Protein AF-A0A482WKZ5-F1 (afdb_monomer)

Organism: Laodelphax striatellus (NCBI:txid195883)

Foldseek 3Di:
DDDPPPVVNVVVVVVVVVVVVVCVVVVVVPPDPPPPPDPDDPDDDDDDDDDDPDDPDPDDPDPPPVVPPQLAAPQVRHGCVVADWDAAPVRRIHHPVSVVVVCVPPQADPPPRHGGDPPDDD

Secondary structure (DSSP, 8-state):
------HHHHHHHHHHHHHHHHHHHHHTT-------------PPPPPS-----------------------B-TTT-SBTTSS-EEE-TTS-EEEHHHHHHHHHH--B-TTT-PBPPTT---

Mean predicted aligned error: 19.98 Å

InterPro domains:
  IPR001841 Zinc finger, RING-type [PF13639] (72-113)
  IPR001841 Zinc finger, RING-type [PS50089] (73-113)
  IPR001841 Zinc finger, RING-type [SM00184] (73-112)
  IPR013083 Zinc finger, RING/FYVE/PHD-type [G3DSA:3.30.40.10] (60-119)

Solvent-accessible surface area (backbone atoms only — not comparable to full-atom values): 8243 Å² total; per-residue (Å²): 130,84,81,77,77,52,69,67,58,56,54,50,51,49,52,52,50,52,50,50,54,50,46,56,66,53,48,70,75,66,63,68,73,81,72,74,90,65,87,70,78,89,73,77,85,79,84,88,8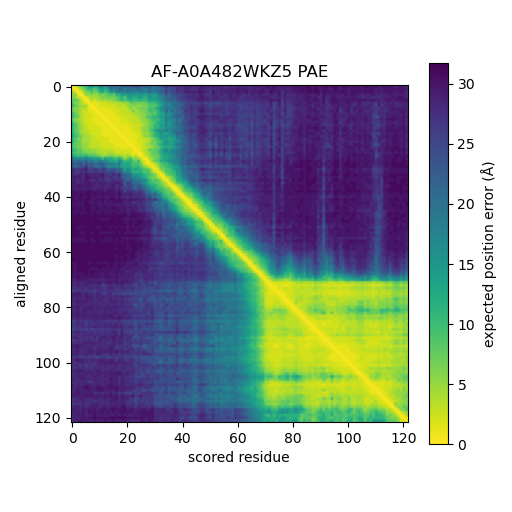5,88,76,90,78,84,76,83,79,82,78,74,74,79,76,71,71,69,88,64,84,68,58,47,12,88,84,79,72,42,59,36,85,81,48,69,57,43,69,45,96,87,71,51,59,31,33,44,67,60,48,51,64,44,44,77,76,42,56,43,41,90,86,81,60,50,73,58,70,91,82,76,84,125

Nearest PDB structures (foldseek):
  5d0i-assembly2_B  TM=9.051E-01  e=1.243E-04  Homo sapiens
  1x4j-assembly1_A  TM=6.427E-01  e=1.016E-03  Homo sapiens
  4s3o-assembly2_B  TM=6.434E-01  e=1.179E-02  Homo sapiens
  7dco-assembly1_M  TM=5.241E-01  e=7.284E-02  Saccharomyces cerevisiae
  2miq-assembly1_A  TM=3.703E-01  e=1.959E+00  Drosophila melanogaster

pLDDT: mean 73.0, std 16.31, range [41.0, 93.62]

Structure (mmCIF, N/CA/C/O backbone):
data_AF-A0A482WKZ5-F1
#
_entry.id   AF-A0A482WKZ5-F1
#
loop_
_atom_site.group_PDB
_atom_site.id
_atom_site.type_symbol
_atom_site.label_atom_id
_atom_site.label_alt_id
_atom_site.label_comp_id
_atom_site.label_asym_id
_atom_site.label_entity_id
_atom_site.label_seq_id
_atom_site.pdbx_PDB_ins_code
_atom_site.Cartn_x
_atom_site.Cartn_y
_atom_site.Cartn_z
_atom_site.occupancy
_atom_site.B_iso_or_equiv
_atom_site.auth_seq_id
_atom_site.auth_comp_id
_atom_site.auth_asym_id
_atom_site.auth_atom_id
_atom_site.pdbx_PDB_model_num
ATOM 1 N N . MET A 1 1 ? 56.298 34.993 -14.371 1.00 51.94 1 MET A N 1
ATOM 2 C CA . MET A 1 1 ? 56.773 33.740 -13.745 1.00 51.94 1 MET A CA 1
ATOM 3 C C . MET A 1 1 ? 55.560 32.825 -13.691 1.00 51.94 1 MET A C 1
ATOM 5 O O . MET A 1 1 ? 54.631 33.191 -12.980 1.00 51.94 1 MET A O 1
ATOM 9 N N . PRO A 1 2 ? 55.440 31.784 -14.535 1.00 59.12 2 PRO A N 1
ATOM 10 C CA . PRO A 1 2 ? 54.226 30.975 -14.537 1.00 59.12 2 PRO A CA 1
ATOM 11 C C . PRO A 1 2 ? 54.150 30.212 -13.213 1.00 59.12 2 PRO A C 1
ATOM 13 O O . PRO A 1 2 ? 55.099 29.531 -12.832 1.00 59.12 2 PRO A O 1
ATOM 16 N N . ALA A 1 3 ? 53.051 30.394 -12.484 1.00 60.25 3 ALA A N 1
ATOM 17 C CA . ALA A 1 3 ? 52.783 29.661 -11.259 1.00 60.25 3 ALA A CA 1
ATOM 18 C C . ALA A 1 3 ? 52.619 28.180 -11.620 1.00 60.25 3 ALA A C 1
ATOM 20 O O . ALA A 1 3 ? 51.614 27.787 -12.211 1.00 60.25 3 ALA A O 1
ATOM 21 N N . SER A 1 4 ? 53.634 27.370 -11.324 1.00 73.31 4 SER A N 1
ATOM 22 C CA . SER A 1 4 ? 53.581 25.922 -11.498 1.00 73.31 4 SER A CA 1
ATOM 23 C C . SER A 1 4 ? 52.541 25.361 -10.534 1.00 73.31 4 SER A C 1
ATOM 25 O O . SER A 1 4 ? 52.811 25.190 -9.346 1.00 73.31 4 SER A O 1
ATOM 27 N N . ILE A 1 5 ? 51.327 25.125 -11.031 1.00 72.88 5 ILE A N 1
ATOM 28 C CA . ILE A 1 5 ? 50.266 24.478 -10.263 1.00 72.88 5 ILE A CA 1
ATOM 29 C C . ILE A 1 5 ? 50.764 23.074 -9.933 1.00 72.88 5 ILE A C 1
ATOM 31 O O . ILE A 1 5 ? 50.968 22.245 -10.819 1.00 72.88 5 ILE A O 1
ATOM 35 N N . HIS A 1 6 ? 51.024 22.835 -8.650 1.00 79.06 6 HIS A N 1
ATOM 36 C CA . HIS A 1 6 ? 51.569 21.570 -8.187 1.00 79.06 6 HIS A CA 1
ATOM 37 C C . HIS A 1 6 ? 50.606 20.431 -8.567 1.00 79.06 6 HIS A C 1
ATOM 39 O O . HIS A 1 6 ? 49.397 20.588 -8.380 1.00 79.06 6 HIS A O 1
ATOM 45 N N . PRO A 1 7 ? 51.092 19.273 -9.050 1.00 80.06 7 PRO A N 1
ATOM 46 C CA . PRO A 1 7 ? 50.232 18.166 -9.486 1.00 80.06 7 PRO A CA 1
ATOM 47 C C . PRO A 1 7 ? 49.253 17.704 -8.395 1.00 80.06 7 PRO A C 1
ATOM 49 O O . PRO A 1 7 ? 48.135 17.291 -8.692 1.00 80.06 7 PRO A O 1
ATOM 52 N N . ALA A 1 8 ? 49.628 17.867 -7.121 1.00 80.44 8 ALA A N 1
ATOM 53 C CA . ALA A 1 8 ? 48.742 17.617 -5.984 1.00 80.44 8 ALA A CA 1
ATOM 54 C C . ALA A 1 8 ? 47.492 18.520 -5.972 1.00 80.44 8 ALA A C 1
ATOM 56 O O . ALA A 1 8 ? 46.414 18.059 -5.618 1.00 80.44 8 ALA A O 1
ATOM 57 N N . PHE A 1 9 ? 47.603 19.783 -6.390 1.00 85.12 9 PHE A N 1
ATOM 58 C CA . PHE A 1 9 ? 46.471 20.711 -6.434 1.00 85.12 9 PHE A CA 1
ATOM 59 C C . PHE A 1 9 ? 45.456 20.317 -7.515 1.00 85.12 9 PHE A C 1
ATOM 61 O O . PHE A 1 9 ? 44.252 20.372 -7.278 1.00 85.12 9 PHE A O 1
ATOM 68 N N . LEU A 1 10 ? 45.932 19.840 -8.670 1.00 82.94 10 LEU A N 1
ATOM 69 C CA . LEU A 1 10 ? 45.067 19.321 -9.735 1.00 82.94 10 LEU A CA 1
ATOM 70 C C . LEU A 1 10 ? 44.348 18.035 -9.309 1.00 82.94 10 LEU A C 1
ATOM 72 O O . LEU A 1 10 ? 43.158 17.882 -9.578 1.00 82.94 10 LEU A O 1
ATOM 76 N N . ALA A 1 11 ? 45.039 17.143 -8.595 1.00 84.75 11 ALA A N 1
ATOM 77 C CA . ALA A 1 11 ? 44.432 15.930 -8.052 1.00 84.75 11 ALA A CA 1
ATOM 78 C C . ALA A 1 11 ? 43.337 16.249 -7.017 1.00 84.75 11 ALA A C 1
ATOM 80 O O . ALA A 1 11 ? 42.252 15.675 -7.070 1.00 84.75 11 ALA A O 1
ATOM 81 N N . ILE A 1 12 ? 43.584 17.210 -6.119 1.00 88.44 12 ILE A N 1
ATOM 82 C CA . ILE A 1 12 ? 42.604 17.647 -5.114 1.00 88.44 12 ILE A CA 1
ATOM 83 C C . ILE A 1 12 ? 41.386 18.296 -5.786 1.00 88.44 12 ILE A C 1
ATOM 85 O O . ILE A 1 12 ? 40.252 17.956 -5.451 1.00 88.44 12 ILE A O 1
ATOM 89 N N . ALA A 1 13 ? 41.598 19.176 -6.768 1.00 90.25 13 ALA A N 1
ATOM 90 C CA . ALA A 1 13 ? 40.509 19.815 -7.507 1.00 90.25 13 ALA A CA 1
ATOM 91 C C . ALA A 1 13 ? 39.638 18.794 -8.261 1.00 90.25 13 ALA A C 1
ATOM 93 O O . ALA A 1 13 ? 38.415 18.928 -8.274 1.00 90.25 13 ALA A O 1
ATOM 94 N N . ALA A 1 14 ? 40.244 17.747 -8.830 1.00 90.75 14 ALA A N 1
ATOM 95 C CA . ALA A 1 14 ? 39.512 16.667 -9.487 1.00 90.75 14 ALA A CA 1
ATOM 96 C C . ALA A 1 14 ? 38.652 15.862 -8.497 1.00 90.75 14 ALA A C 1
ATOM 98 O O . ALA A 1 14 ? 37.485 15.603 -8.779 1.00 90.75 14 ALA A O 1
ATOM 99 N N . VAL A 1 15 ? 39.185 15.521 -7.318 1.00 93.62 15 VAL A N 1
ATOM 100 C CA . VAL A 1 15 ? 38.431 14.796 -6.277 1.00 93.62 15 VAL A CA 1
ATOM 101 C C . VAL A 1 15 ? 37.260 15.631 -5.754 1.00 93.62 15 VAL A C 1
ATOM 103 O O . VAL A 1 15 ? 36.149 15.116 -5.634 1.00 93.62 15 VAL A O 1
ATOM 106 N N . ILE A 1 16 ? 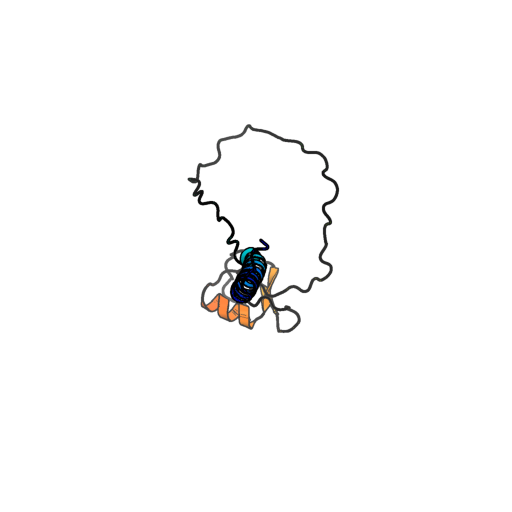37.477 16.927 -5.504 1.00 91.69 16 ILE A N 1
ATOM 107 C CA . ILE A 1 16 ? 36.418 17.850 -5.070 1.00 91.69 16 ILE A CA 1
ATOM 108 C C . ILE A 1 16 ? 35.357 18.010 -6.167 1.00 91.69 16 ILE A C 1
ATOM 110 O O . ILE A 1 16 ? 34.166 17.970 -5.868 1.00 91.69 16 ILE A O 1
ATOM 114 N N . GLY A 1 17 ? 35.763 18.136 -7.434 1.00 91.38 17 GLY A N 1
ATOM 115 C CA . GLY A 1 17 ? 34.841 18.256 -8.566 1.00 91.38 17 GLY A CA 1
ATOM 116 C C . GLY A 1 17 ? 33.976 17.011 -8.771 1.00 91.38 17 GLY A C 1
ATOM 117 O O . GLY A 1 17 ? 32.766 17.129 -8.949 1.00 91.38 17 GLY A O 1
ATOM 118 N N . ILE A 1 18 ? 34.571 15.817 -8.676 1.00 91.62 18 ILE A N 1
ATOM 119 C CA . ILE A 1 18 ? 33.843 14.542 -8.765 1.00 91.62 18 ILE A CA 1
ATOM 120 C C . ILE A 1 18 ? 32.890 14.391 -7.573 1.00 91.62 18 ILE A C 1
ATOM 122 O O . ILE A 1 18 ? 31.728 14.041 -7.763 1.00 91.62 18 ILE A O 1
ATOM 126 N N . GLY A 1 19 ? 33.341 14.717 -6.358 1.00 91.50 19 GLY A N 1
ATOM 127 C CA . GLY A 1 19 ? 32.501 14.701 -5.161 1.00 91.50 19 GLY A CA 1
ATOM 128 C C . GLY A 1 19 ? 31.321 15.670 -5.247 1.00 91.50 19 GLY A C 1
ATOM 129 O O . GLY A 1 19 ? 30.212 15.293 -4.890 1.00 91.50 19 GLY A O 1
ATOM 130 N N . TYR A 1 20 ? 31.528 16.881 -5.773 1.00 90.94 20 TYR A N 1
ATOM 131 C CA . TYR A 1 20 ? 30.465 17.871 -5.961 1.00 90.94 20 TYR A CA 1
ATOM 132 C C . TYR A 1 20 ? 29.461 17.446 -7.039 1.00 90.94 20 TYR A C 1
ATOM 134 O O . TYR A 1 20 ? 28.263 17.589 -6.827 1.00 90.94 20 TYR A O 1
ATOM 142 N N . ALA A 1 21 ? 29.930 16.871 -8.152 1.00 89.56 21 ALA A N 1
ATOM 143 C CA . ALA A 1 21 ? 29.065 16.349 -9.211 1.00 89.56 21 ALA A CA 1
ATOM 144 C C . ALA A 1 21 ? 28.218 15.159 -8.732 1.00 89.56 21 ALA A C 1
ATOM 146 O O . ALA A 1 21 ? 27.024 15.085 -9.016 1.00 89.56 21 ALA A O 1
ATOM 147 N N . ILE A 1 22 ? 28.816 14.243 -7.963 1.00 89.06 22 ILE A N 1
ATOM 148 C CA . ILE A 1 22 ? 28.087 13.144 -7.321 1.00 89.06 22 ILE A CA 1
ATOM 149 C C . ILE A 1 22 ? 27.099 13.722 -6.303 1.00 89.06 22 ILE A C 1
ATOM 151 O O . ILE A 1 22 ? 25.918 13.399 -6.351 1.00 89.06 22 ILE A O 1
ATOM 155 N N . TYR A 1 23 ? 27.542 14.630 -5.432 1.00 87.69 23 TYR A N 1
ATOM 156 C CA . TYR A 1 23 ? 26.673 15.276 -4.453 1.00 87.69 23 TYR A CA 1
ATOM 157 C C . TYR A 1 23 ? 25.487 15.978 -5.117 1.00 87.69 23 TYR A C 1
ATOM 159 O O . TYR A 1 23 ? 24.380 15.796 -4.639 1.00 87.69 23 TYR A O 1
ATOM 167 N N . SER A 1 24 ? 25.654 16.700 -6.230 1.00 83.88 24 SER A N 1
ATOM 168 C CA . SER A 1 24 ? 24.522 17.331 -6.923 1.00 83.88 24 SER A CA 1
ATOM 169 C C . SER A 1 24 ? 23.534 16.307 -7.487 1.00 83.88 24 SER A C 1
ATOM 171 O O . SER A 1 24 ? 22.338 16.473 -7.291 1.00 83.88 24 SER A O 1
ATOM 173 N N . ILE A 1 25 ? 24.024 15.214 -8.085 1.00 81.62 25 ILE A N 1
ATOM 174 C CA . ILE A 1 25 ? 23.170 14.151 -8.647 1.00 81.62 25 ILE A CA 1
ATOM 175 C C . ILE A 1 25 ? 22.373 13.432 -7.544 1.00 81.62 25 ILE A C 1
ATOM 177 O O . ILE A 1 25 ? 21.208 13.101 -7.736 1.00 81.62 25 ILE A O 1
ATOM 181 N N . PHE A 1 26 ? 22.991 13.192 -6.386 1.00 73.50 26 PHE A N 1
ATOM 182 C CA . PHE A 1 26 ? 22.344 12.527 -5.249 1.00 73.50 26 PHE A CA 1
ATOM 183 C C . PHE A 1 26 ? 21.538 13.490 -4.355 1.00 73.50 26 PHE A C 1
ATOM 185 O O . PHE A 1 26 ? 20.611 13.061 -3.675 1.00 73.50 26 PHE A O 1
ATOM 192 N N . SER A 1 27 ? 21.852 14.788 -4.354 1.00 70.94 27 SER A N 1
ATOM 193 C CA . SER A 1 27 ? 21.142 15.812 -3.569 1.00 70.94 27 SER A CA 1
ATOM 194 C C . SER A 1 27 ? 19.740 16.084 -4.123 1.00 70.94 27 SER A C 1
ATOM 196 O O . SER A 1 27 ? 18.825 16.377 -3.359 1.00 70.94 27 SER A O 1
ATOM 198 N N . GLU A 1 28 ? 19.524 15.894 -5.428 1.00 61.12 28 GLU A N 1
ATOM 199 C CA . GLU A 1 28 ? 18.189 15.980 -6.039 1.00 61.12 28 GLU A CA 1
ATOM 200 C C . GLU A 1 28 ? 17.241 14.843 -5.590 1.00 61.12 28 GLU A C 1
ATOM 202 O O . GLU A 1 28 ? 16.026 15.040 -5.592 1.00 61.12 28 GLU A O 1
ATOM 207 N N . ASP A 1 29 ? 17.766 13.696 -5.132 1.00 59.09 29 ASP A N 1
ATOM 208 C CA . ASP A 1 29 ? 16.974 12.575 -4.584 1.00 59.09 29 ASP A CA 1
ATOM 209 C C . ASP A 1 29 ? 16.616 12.773 -3.094 1.00 59.09 29 ASP A C 1
ATOM 211 O O . ASP A 1 29 ? 15.592 12.283 -2.621 1.00 59.09 29 ASP A O 1
ATOM 215 N N . ASN A 1 30 ? 17.407 13.569 -2.359 1.00 59.19 30 ASN A N 1
ATOM 216 C CA . ASN A 1 30 ? 17.203 13.851 -0.932 1.00 59.19 30 ASN A CA 1
ATOM 217 C C . ASN A 1 30 ? 16.506 15.198 -0.654 1.00 59.19 30 ASN A C 1
ATOM 219 O O . ASN A 1 30 ? 16.502 15.665 0.487 1.00 59.19 30 ASN A O 1
ATOM 223 N N . GLN A 1 31 ? 15.883 15.835 -1.655 1.00 49.16 31 GLN A N 1
ATOM 224 C CA . GLN A 1 31 ? 14.924 16.907 -1.387 1.00 49.16 31 GLN A CA 1
ATOM 225 C C . GLN A 1 31 ? 13.648 16.275 -0.824 1.00 49.16 31 GLN A C 1
ATOM 227 O O . GLN A 1 31 ? 12.635 16.070 -1.500 1.00 49.16 31 GLN A O 1
ATOM 232 N N . GLU A 1 32 ? 13.711 15.997 0.472 1.00 52.84 32 GLU A N 1
ATOM 233 C CA . GLU A 1 32 ? 12.566 15.953 1.351 1.00 52.84 32 GLU A CA 1
ATOM 234 C C . GLU A 1 32 ? 11.615 17.076 0.935 1.00 52.84 32 GLU A C 1
ATOM 236 O O . GLU A 1 32 ? 11.972 18.257 0.822 1.00 52.84 32 GLU A O 1
ATOM 241 N N . ARG A 1 33 ? 10.380 16.678 0.640 1.00 47.44 33 ARG A N 1
ATOM 242 C CA . ARG A 1 33 ? 9.266 17.605 0.518 1.00 47.44 33 ARG A CA 1
ATOM 243 C C . ARG A 1 33 ? 9.369 18.585 1.689 1.00 47.44 33 ARG A C 1
ATOM 245 O O . ARG A 1 33 ? 9.417 18.106 2.823 1.00 47.44 33 ARG A O 1
ATOM 252 N N . PRO A 1 34 ? 9.320 19.911 1.485 1.00 41.00 34 PRO A N 1
ATOM 253 C CA . PRO A 1 34 ? 8.919 20.773 2.575 1.00 41.00 34 PRO A CA 1
ATOM 254 C C . PRO A 1 34 ? 7.462 20.397 2.843 1.00 41.00 34 PRO A C 1
ATOM 256 O O . PRO A 1 34 ? 6.540 20.848 2.160 1.00 41.00 34 PRO A O 1
ATOM 259 N N . HIS A 1 35 ? 7.250 19.468 3.778 1.00 54.03 35 HIS A N 1
ATOM 260 C CA . HIS A 1 35 ? 5.966 19.332 4.428 1.00 54.03 35 HIS A CA 1
ATOM 261 C C . HIS A 1 35 ? 5.772 20.687 5.084 1.00 54.03 35 HIS A C 1
ATOM 263 O O . HIS A 1 35 ? 6.477 21.042 6.021 1.00 54.03 35 HIS A O 1
ATOM 269 N N . SER A 1 36 ? 4.925 21.509 4.477 1.00 55.09 36 SER A N 1
ATOM 270 C CA . SER A 1 36 ? 4.572 22.797 5.031 1.00 55.09 36 SER A CA 1
ATOM 271 C C . SER A 1 36 ? 4.026 22.538 6.429 1.00 55.09 36 SER A C 1
ATOM 273 O O . SER A 1 36 ? 2.913 22.017 6.563 1.00 55.09 36 SER A O 1
ATOM 275 N N . ASP A 1 37 ? 4.802 22.889 7.448 1.00 57.66 37 ASP A N 1
ATOM 276 C CA . ASP A 1 37 ? 4.319 23.065 8.806 1.00 57.66 37 ASP A CA 1
ATOM 277 C C . ASP A 1 37 ? 3.318 24.214 8.778 1.00 57.66 37 ASP A C 1
ATOM 279 O O . ASP A 1 37 ? 3.633 25.385 8.965 1.00 57.66 37 ASP A O 1
ATOM 283 N N . ASN A 1 38 ? 2.080 23.879 8.449 1.00 61.00 38 ASN A N 1
ATOM 284 C CA . ASN A 1 38 ? 0.949 24.738 8.702 1.00 61.00 38 ASN A CA 1
ATOM 285 C C . ASN A 1 38 ? -0.205 23.858 9.161 1.00 61.00 38 ASN A C 1
ATOM 287 O O . ASN A 1 38 ? -1.148 23.554 8.427 1.00 61.00 38 ASN A O 1
ATOM 291 N N . CYS A 1 39 ? -0.114 23.460 10.430 1.00 58.00 39 CYS A N 1
ATOM 292 C CA . CYS A 1 39 ? -1.278 23.158 11.245 1.00 58.00 39 CYS A CA 1
ATOM 293 C C . CYS A 1 39 ? -2.240 24.350 11.169 1.00 58.00 39 CYS A C 1
ATOM 295 O O . CYS A 1 39 ? -2.131 25.309 11.928 1.00 58.00 39 CYS A O 1
ATOM 297 N N . ARG A 1 40 ? -3.199 24.303 10.242 1.00 50.31 40 ARG A N 1
ATOM 298 C CA . ARG A 1 40 ? -4.362 25.185 10.298 1.00 50.31 40 ARG A CA 1
ATOM 299 C C . ARG A 1 40 ? -5.247 24.717 11.457 1.00 50.31 40 ARG A C 1
ATOM 301 O O . ARG A 1 40 ? -5.635 23.545 11.469 1.00 50.31 40 ARG A O 1
ATOM 308 N N . PRO A 1 41 ? -5.620 25.595 12.404 1.00 49.12 41 PRO A N 1
ATOM 309 C CA . PRO A 1 41 ? -6.749 25.329 13.280 1.00 49.12 41 PRO A CA 1
ATOM 310 C C . PRO A 1 41 ? -7.969 25.009 12.414 1.00 49.12 41 PRO A C 1
ATOM 312 O O . PRO A 1 41 ? -8.207 25.669 11.401 1.00 49.12 41 PRO A O 1
ATOM 315 N N . ARG A 1 42 ? -8.741 23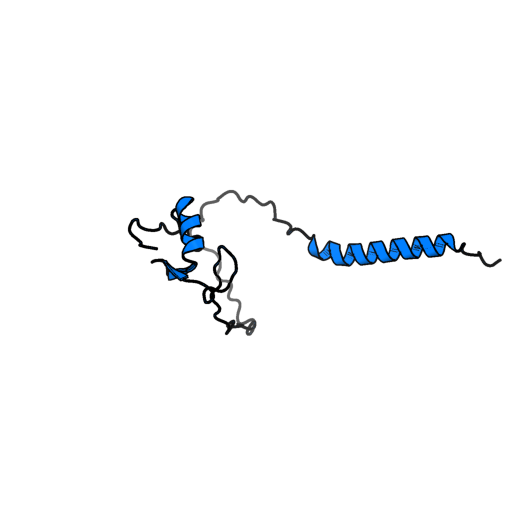.989 12.799 1.00 47.25 42 ARG A N 1
ATOM 316 C CA . ARG A 1 42 ? -10.047 23.705 12.196 1.00 47.25 42 ARG A CA 1
ATOM 317 C C . ARG A 1 42 ? -10.978 24.883 12.484 1.00 47.25 42 ARG A C 1
ATOM 319 O O . ARG A 1 42 ? -11.649 24.894 13.511 1.00 47.25 42 ARG A O 1
ATOM 326 N N . THR A 1 43 ? -11.024 25.871 11.600 1.00 51.88 43 THR A N 1
ATOM 327 C CA . THR A 1 43 ? -12.126 26.830 11.582 1.00 51.88 43 THR A CA 1
ATOM 328 C C . THR A 1 43 ? -13.328 26.167 10.897 1.00 51.88 43 THR A C 1
ATOM 330 O O . THR A 1 43 ? -13.177 25.577 9.823 1.00 51.88 43 THR A O 1
ATOM 333 N N . PRO A 1 44 ? -14.521 26.174 11.519 1.00 58.47 44 PRO A N 1
ATOM 334 C CA . PRO A 1 44 ? -15.738 25.695 10.873 1.00 58.47 44 PRO A CA 1
ATOM 335 C C . PRO A 1 44 ? -16.100 26.617 9.694 1.00 58.47 44 PRO A C 1
ATOM 337 O O . PRO A 1 44 ? -15.742 27.797 9.713 1.00 58.47 44 PRO A O 1
ATOM 340 N N . PRO A 1 45 ? -16.797 26.111 8.660 1.00 52.06 45 PRO A N 1
ATOM 341 C CA . PRO A 1 45 ? -17.099 26.903 7.473 1.00 52.06 45 PRO A CA 1
ATOM 342 C C . PRO A 1 45 ? -18.049 28.068 7.815 1.00 52.06 45 PRO A C 1
ATOM 344 O O . PRO A 1 45 ? -19.124 27.822 8.374 1.00 52.06 45 PRO A O 1
ATOM 347 N N . PRO A 1 46 ? -17.713 29.326 7.468 1.00 44.75 46 PRO A N 1
ATOM 348 C CA . PRO A 1 46 ? -18.676 30.416 7.496 1.00 44.75 46 PRO A CA 1
ATOM 349 C C . PRO A 1 46 ? -19.744 30.231 6.406 1.00 44.75 46 PRO A C 1
ATOM 351 O O . PRO A 1 46 ? -19.510 29.687 5.324 1.00 44.75 46 PRO A O 1
ATOM 354 N N . ARG A 1 47 ? -20.964 30.662 6.732 1.00 45.78 47 ARG A N 1
ATOM 355 C CA . ARG A 1 47 ? -22.154 30.608 5.877 1.00 45.78 47 ARG A CA 1
ATOM 356 C C . ARG A 1 47 ? -21.966 31.476 4.624 1.00 45.78 47 ARG A C 1
ATOM 358 O O . ARG A 1 47 ? -21.862 32.685 4.737 1.00 45.78 47 ARG A O 1
ATOM 365 N N . ARG A 1 48 ? -22.055 30.822 3.460 1.00 54.66 48 ARG A N 1
ATOM 366 C CA . ARG A 1 48 ? -22.598 31.296 2.170 1.00 54.66 48 ARG A CA 1
ATOM 367 C C . ARG A 1 48 ? -22.395 32.790 1.848 1.00 54.66 48 ARG A C 1
ATOM 369 O O . ARG A 1 48 ? -23.339 33.550 2.021 1.00 54.66 48 ARG A O 1
ATOM 376 N N . SER A 1 49 ? -21.264 33.130 1.225 1.00 52.50 49 SER A N 1
ATOM 377 C CA . SER A 1 49 ? -21.186 34.014 0.041 1.00 52.50 49 SER A CA 1
ATOM 378 C C . SER A 1 49 ? -19.731 34.362 -0.262 1.00 52.50 49 SER A C 1
ATOM 380 O O . SER A 1 49 ? -19.207 35.215 0.423 1.00 52.50 49 SER A O 1
ATOM 382 N N . GLU A 1 50 ? -19.111 33.718 -1.252 1.00 45.41 50 GLU A N 1
ATOM 383 C CA . GLU A 1 50 ? -17.836 34.091 -1.909 1.00 45.41 50 GLU A CA 1
ATOM 384 C C . GLU A 1 50 ? -17.381 32.830 -2.663 1.00 45.41 50 GLU A C 1
ATOM 386 O O . GLU A 1 50 ? -17.352 31.752 -2.085 1.00 45.41 50 GLU A O 1
ATOM 391 N N . GLN A 1 51 ? -17.016 32.773 -3.931 1.00 49.81 51 GLN A N 1
ATOM 392 C CA . GLN A 1 51 ? -17.026 33.669 -5.068 1.00 49.81 51 GLN A CA 1
ATOM 393 C C . GLN A 1 51 ? -16.732 32.706 -6.236 1.00 49.81 51 GLN A C 1
ATOM 395 O O . GLN A 1 51 ? -15.815 31.887 -6.170 1.00 49.81 51 GLN A O 1
ATOM 400 N N . TYR A 1 52 ? -17.610 32.670 -7.234 1.00 56.97 52 TYR A N 1
ATOM 401 C CA . TYR A 1 52 ? -17.516 31.773 -8.390 1.00 56.97 52 TYR A CA 1
ATOM 402 C C . TYR A 1 52 ? -16.464 32.314 -9.351 1.00 56.97 52 TYR A C 1
ATOM 404 O O . TYR A 1 52 ? -16.773 33.081 -10.260 1.00 56.97 52 TYR A O 1
ATOM 412 N N . ASP A 1 53 ? -15.220 31.892 -9.160 1.00 53.50 53 ASP A N 1
ATOM 413 C CA . ASP A 1 53 ? -14.164 32.186 -10.118 1.00 53.50 53 ASP A CA 1
ATOM 414 C C . ASP A 1 53 ? -14.236 31.180 -11.272 1.00 53.50 53 ASP A C 1
ATOM 416 O O . ASP A 1 53 ? -13.660 30.089 -11.278 1.00 53.50 53 ASP A O 1
ATOM 420 N N . THR A 1 54 ? -15.016 31.574 -12.275 1.00 58.47 54 THR A N 1
ATOM 421 C CA . THR A 1 54 ? -14.974 31.069 -13.644 1.00 58.47 54 THR A CA 1
ATOM 422 C C . THR A 1 54 ? -13.551 31.152 -14.200 1.00 58.47 54 THR A C 1
ATOM 424 O O . THR A 1 54 ? -13.123 32.220 -14.631 1.00 58.47 54 THR A O 1
ATOM 427 N N . HIS A 1 55 ? -12.835 30.026 -14.274 1.00 64.88 55 HIS A N 1
ATOM 428 C CA . HIS A 1 55 ? -11.664 29.916 -15.146 1.00 64.88 55 HIS A CA 1
ATOM 429 C C . HIS A 1 55 ? -12.013 29.074 -16.385 1.00 64.88 55 HIS A C 1
ATOM 431 O O . HIS A 1 55 ? -12.129 27.848 -16.286 1.00 64.88 55 HIS A O 1
ATOM 437 N N . PRO A 1 56 ? -12.167 29.683 -17.576 1.00 57.81 56 PRO A N 1
ATOM 438 C CA . PRO A 1 56 ? -12.421 28.937 -18.793 1.00 57.81 56 PRO A CA 1
ATOM 439 C C . PRO A 1 56 ? -11.117 28.285 -19.274 1.00 57.81 56 PRO A C 1
ATOM 441 O O . PRO A 1 56 ? -10.081 28.924 -19.423 1.00 57.81 56 PRO A O 1
ATOM 444 N N . ASN A 1 57 ? -11.185 26.974 -19.494 1.00 59.41 57 ASN A N 1
ATOM 445 C CA . ASN A 1 57 ? -10.423 26.234 -20.498 1.00 59.41 57 ASN A CA 1
ATOM 446 C C . ASN A 1 57 ? -8.893 26.472 -20.566 1.00 59.41 57 ASN A C 1
ATOM 448 O O . ASN A 1 57 ? -8.381 27.007 -21.550 1.00 59.41 57 ASN A O 1
ATOM 452 N N . ARG A 1 58 ? -8.131 25.951 -19.589 1.00 53.91 58 ARG A N 1
ATOM 453 C CA . ARG A 1 58 ? -6.758 25.496 -19.880 1.00 53.91 58 ARG A CA 1
ATOM 454 C C . ARG A 1 58 ? -6.837 24.115 -20.519 1.00 53.91 58 ARG A C 1
ATOM 456 O O . ARG A 1 58 ? -7.091 23.103 -19.870 1.00 53.91 58 ARG A O 1
ATOM 463 N N . LEU A 1 59 ? -6.679 24.137 -21.831 1.00 59.56 59 LEU A N 1
ATOM 464 C CA . LEU A 1 59 ? -6.751 23.023 -22.754 1.00 59.56 59 LEU A CA 1
ATOM 465 C C . LEU A 1 59 ? -5.942 21.810 -22.272 1.00 59.56 59 LEU A C 1
ATOM 467 O O . LEU A 1 59 ? -4.725 21.865 -22.128 1.00 59.56 59 LEU A O 1
ATOM 471 N N . ARG A 1 60 ? -6.682 20.713 -22.069 1.00 59.12 60 ARG A N 1
ATOM 472 C CA . ARG A 1 60 ? -6.275 19.306 -22.205 1.00 59.12 60 ARG A CA 1
ATOM 473 C C . ARG A 1 60 ? -4.849 19.005 -21.740 1.00 59.12 60 ARG A C 1
ATOM 475 O O . ARG A 1 60 ? -4.008 18.554 -22.514 1.00 59.12 60 ARG A O 1
ATOM 482 N N . GLY A 1 61 ? -4.641 19.118 -20.429 1.00 51.19 61 GLY A N 1
ATOM 483 C CA . GLY A 1 61 ? -3.675 18.261 -19.754 1.00 51.19 61 GLY A CA 1
ATOM 484 C C . GLY A 1 61 ? -3.973 16.829 -20.177 1.00 51.19 61 GLY A C 1
ATOM 485 O O . GLY A 1 61 ? -5.104 16.363 -20.027 1.00 51.19 61 GLY A O 1
ATOM 486 N N . ARG A 1 62 ? -2.994 16.201 -20.828 1.00 53.00 62 ARG A N 1
ATOM 487 C CA . ARG A 1 62 ? -3.029 14.825 -21.305 1.00 53.00 62 ARG A CA 1
ATOM 488 C C . ARG A 1 62 ? -3.625 13.969 -20.194 1.00 53.00 62 ARG A C 1
ATOM 490 O O . ARG A 1 62 ? -2.928 13.614 -19.251 1.00 53.00 62 ARG A O 1
ATOM 497 N N . ARG A 1 63 ? -4.917 13.642 -20.304 1.00 54.12 63 ARG A N 1
ATOM 498 C CA . ARG A 1 63 ? -5.481 12.495 -19.613 1.00 54.12 63 ARG A CA 1
ATOM 499 C C . ARG A 1 63 ? -4.750 11.339 -20.265 1.00 54.12 63 ARG A C 1
ATOM 501 O O . ARG A 1 63 ? -5.182 10.831 -21.298 1.00 54.12 63 ARG A O 1
ATOM 508 N N . ARG A 1 64 ? -3.584 10.987 -19.720 1.00 51.19 64 ARG A N 1
ATOM 509 C CA . ARG A 1 64 ? -3.169 9.604 -19.776 1.00 51.19 64 ARG A CA 1
ATOM 510 C C . ARG A 1 64 ? -4.276 8.900 -19.012 1.00 51.19 64 ARG A C 1
ATOM 512 O O . ARG A 1 64 ? -4.343 8.901 -17.793 1.00 51.19 64 ARG A O 1
ATOM 519 N N . VAL A 1 65 ? -5.284 8.486 -19.774 1.00 57.66 65 VAL A N 1
ATOM 520 C CA . VAL A 1 65 ? -5.937 7.230 -19.485 1.00 57.66 65 VAL A CA 1
ATOM 521 C C . VAL A 1 65 ? -4.761 6.281 -19.569 1.00 57.66 65 VAL A C 1
ATOM 523 O O . VAL A 1 65 ? -4.303 5.977 -20.675 1.00 57.66 65 VAL A O 1
ATOM 526 N N . ASP A 1 66 ? -4.161 6.006 -18.413 1.00 48.44 66 ASP A N 1
ATOM 527 C CA . ASP A 1 66 ? -3.187 4.945 -18.270 1.00 48.44 66 ASP A CA 1
ATOM 528 C C . ASP A 1 66 ? -3.963 3.689 -18.650 1.00 48.44 66 ASP A C 1
ATOM 530 O O . ASP A 1 66 ? -4.700 3.082 -17.881 1.00 48.44 66 ASP A O 1
ATOM 534 N N . THR A 1 67 ? -3.906 3.411 -19.947 1.00 46.59 67 THR A N 1
ATOM 535 C CA . THR A 1 67 ? -4.364 2.205 -20.616 1.00 46.59 67 THR A CA 1
ATOM 536 C C . THR A 1 67 ? -3.283 1.170 -20.370 1.00 46.59 67 THR A C 1
ATOM 538 O O . THR A 1 67 ? -2.667 0.639 -21.279 1.00 46.59 67 THR A O 1
ATOM 541 N N . ASP A 1 68 ? -3.022 0.959 -19.091 1.00 44.31 68 ASP A N 1
ATOM 542 C CA . ASP A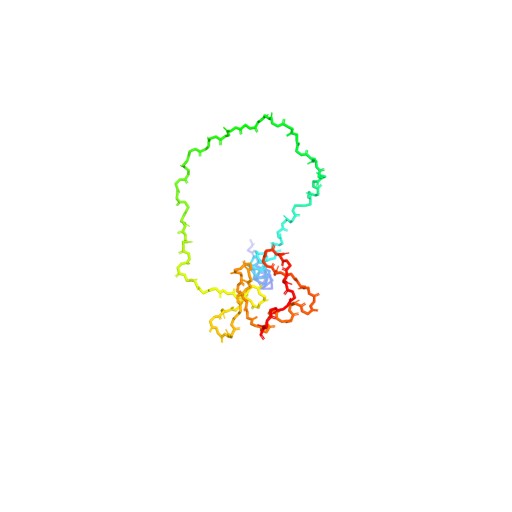 1 68 ? -2.465 -0.255 -18.554 1.00 44.31 68 ASP A CA 1
ATOM 543 C C . ASP A 1 68 ? -3.152 -0.408 -17.206 1.00 44.31 68 ASP A C 1
ATOM 545 O O . ASP A 1 68 ? -2.667 0.007 -16.159 1.00 44.31 68 ASP A O 1
ATOM 549 N N . SER A 1 69 ? -4.393 -0.890 -17.251 1.00 49.69 69 SER A N 1
ATOM 550 C CA . SER A 1 69 ? -5.167 -1.248 -16.068 1.00 49.69 69 SER A CA 1
ATOM 551 C C . SER A 1 69 ? -4.579 -2.512 -15.433 1.00 49.69 69 SER A C 1
ATOM 553 O O . SER A 1 69 ? -5.291 -3.486 -15.189 1.00 49.69 69 SER A O 1
ATOM 555 N N . THR A 1 70 ? -3.271 -2.523 -15.187 1.00 55.88 70 THR A N 1
ATOM 556 C CA . THR A 1 70 ? -2.641 -3.402 -14.217 1.00 55.88 70 THR A CA 1
ATOM 557 C C . THR A 1 70 ? -3.011 -2.825 -12.860 1.00 55.88 70 THR A C 1
ATOM 559 O O . THR A 1 70 ? -2.358 -1.957 -12.290 1.00 55.88 70 THR A O 1
ATOM 562 N N . SER A 1 71 ? -4.183 -3.224 -12.367 1.00 74.88 71 SER A N 1
ATOM 563 C CA . SER A 1 71 ? -4.590 -2.899 -11.009 1.00 74.88 71 SER A CA 1
ATOM 564 C C . SER A 1 71 ? -3.516 -3.476 -10.079 1.00 74.88 71 SER A C 1
ATOM 566 O O . SER A 1 71 ? -3.404 -4.693 -9.966 1.00 74.88 71 SER A O 1
ATOM 568 N N . ASN A 1 72 ? -2.666 -2.634 -9.494 1.00 87.12 72 ASN A N 1
ATOM 569 C CA . ASN A 1 72 ? -1.616 -3.060 -8.570 1.00 87.12 72 ASN A CA 1
ATOM 570 C C . ASN A 1 72 ? -2.179 -3.117 -7.146 1.00 87.12 72 ASN A C 1
ATOM 572 O O . ASN A 1 72 ? -3.044 -2.324 -6.769 1.00 87.12 72 ASN A O 1
ATOM 576 N N . CYS A 1 73 ? -1.695 -4.054 -6.335 1.00 89.31 73 CYS A N 1
ATOM 577 C CA . CYS A 1 73 ? -2.079 -4.143 -4.936 1.00 89.31 73 CYS A CA 1
ATOM 578 C C . CYS A 1 73 ? -1.460 -2.969 -4.176 1.00 89.31 73 CYS A C 1
ATOM 580 O O . CYS A 1 73 ? -0.242 -2.870 -4.097 1.00 89.31 73 CYS A O 1
ATOM 582 N N . SER A 1 74 ? -2.259 -2.106 -3.547 1.00 86.44 74 SER A N 1
ATOM 583 C CA . SER A 1 74 ? -1.713 -0.944 -2.824 1.00 86.44 74 SER A CA 1
ATOM 584 C C . SER A 1 74 ? -0.982 -1.295 -1.516 1.00 86.44 74 SER A C 1
ATOM 586 O O . SER A 1 74 ? -0.501 -0.393 -0.837 1.00 86.44 74 SER A O 1
ATOM 588 N N . ILE A 1 75 ? -0.939 -2.577 -1.130 1.00 87.44 75 ILE A N 1
ATOM 589 C CA . ILE A 1 75 ? -0.258 -3.059 0.082 1.00 87.44 75 ILE A CA 1
ATOM 590 C C . ILE A 1 75 ? 1.182 -3.470 -0.244 1.00 87.44 75 ILE A C 1
ATOM 592 O O . ILE A 1 75 ? 2.101 -3.070 0.460 1.00 87.44 75 ILE A O 1
ATOM 596 N N . CYS A 1 76 ? 1.388 -4.242 -1.316 1.00 90.81 76 CYS A N 1
ATOM 597 C CA . CYS A 1 76 ? 2.714 -4.722 -1.729 1.00 90.81 76 CYS A CA 1
ATOM 598 C C . CYS A 1 76 ? 3.234 -4.088 -3.030 1.00 90.81 76 CYS A C 1
ATOM 600 O O . CYS A 1 76 ? 4.319 -4.438 -3.474 1.00 90.81 76 CYS A O 1
ATOM 602 N N . LEU A 1 77 ? 2.462 -3.180 -3.637 1.00 88.50 77 LEU A N 1
ATOM 603 C CA . LEU A 1 77 ? 2.771 -2.431 -4.865 1.00 88.50 77 LEU A CA 1
ATOM 604 C C . LEU A 1 77 ? 3.012 -3.295 -6.117 1.00 88.50 77 LEU A C 1
ATOM 606 O O . LEU A 1 77 ? 3.560 -2.818 -7.102 1.00 88.50 77 LEU A O 1
ATOM 610 N N . GLU A 1 78 ? 2.546 -4.543 -6.094 1.00 88.81 78 GLU A N 1
ATOM 611 C CA . GLU A 1 78 ? 2.756 -5.543 -7.148 1.00 88.81 78 GLU A CA 1
ATOM 612 C C . GLU A 1 78 ? 1.463 -5.806 -7.940 1.00 88.81 78 GLU A C 1
ATOM 614 O O . GLU A 1 78 ? 0.359 -5.583 -7.431 1.00 88.81 78 GLU A O 1
ATOM 619 N N . ASN A 1 79 ? 1.571 -6.323 -9.165 1.00 87.12 79 ASN A N 1
ATOM 620 C CA . ASN A 1 79 ? 0.419 -6.539 -10.045 1.00 87.12 79 ASN A CA 1
ATOM 621 C C . ASN A 1 79 ? -0.611 -7.538 -9.459 1.00 87.12 79 ASN A C 1
ATOM 623 O O . ASN A 1 79 ? -0.274 -8.660 -9.057 1.00 87.12 79 ASN A O 1
ATOM 627 N N . LEU A 1 80 ? -1.900 -7.160 -9.426 1.00 86.19 80 LEU A N 1
ATOM 628 C CA . LEU A 1 80 ? -2.988 -8.027 -8.938 1.00 86.19 80 LEU A CA 1
ATOM 629 C C . LEU A 1 80 ? -3.227 -9.267 -9.808 1.00 86.19 80 LEU A C 1
ATOM 631 O O . LEU A 1 80 ? -3.867 -10.202 -9.330 1.00 86.19 80 LEU A O 1
ATOM 635 N N . ALA A 1 81 ? -2.709 -9.310 -11.038 1.00 80.25 81 ALA A N 1
ATOM 636 C CA . ALA A 1 81 ? -2.792 -10.474 -11.921 1.00 80.25 81 ALA A CA 1
ATOM 637 C C . ALA A 1 81 ? -1.837 -11.617 -11.525 1.00 80.25 81 ALA A C 1
ATOM 639 O O . ALA A 1 81 ? -2.053 -12.757 -11.924 1.00 80.25 81 ALA A O 1
ATOM 640 N N . ILE A 1 82 ? -0.791 -11.339 -10.735 1.00 78.75 82 ILE A N 1
ATOM 641 C CA . ILE A 1 82 ? 0.254 -12.326 -10.398 1.00 78.75 82 ILE A CA 1
ATOM 642 C C . ILE A 1 82 ? -0.226 -13.328 -9.338 1.00 78.75 82 ILE A C 1
ATOM 644 O O . ILE A 1 82 ? 0.256 -14.458 -9.273 1.00 78.75 82 ILE A O 1
ATOM 648 N N . ARG A 1 83 ? -1.169 -12.929 -8.477 1.00 81.12 83 ARG A N 1
ATOM 649 C CA . ARG A 1 83 ? -1.655 -13.744 -7.354 1.00 81.12 83 ARG A CA 1
ATOM 650 C C . ARG A 1 83 ? -3.171 -13.669 -7.249 1.00 81.12 83 ARG A C 1
ATOM 652 O O . ARG A 1 83 ? -3.799 -12.775 -7.807 1.00 81.12 83 ARG A O 1
ATOM 659 N N . ARG A 1 84 ? -3.761 -14.574 -6.461 1.00 84.38 84 ARG A N 1
ATOM 660 C CA . ARG A 1 84 ? -5.189 -14.514 -6.128 1.00 84.38 84 ARG A CA 1
ATOM 661 C C . ARG A 1 84 ? -5.513 -13.156 -5.506 1.00 84.38 84 ARG A C 1
ATOM 663 O O . ARG A 1 84 ? -4.968 -12.798 -4.458 1.00 84.38 84 ARG A O 1
ATOM 670 N N . ASN A 1 85 ? -6.397 -12.417 -6.161 1.00 88.12 85 ASN A N 1
ATOM 671 C CA . ASN A 1 85 ? -6.925 -11.156 -5.673 1.00 88.12 85 ASN A CA 1
ATOM 672 C C . ASN A 1 85 ? -8.353 -11.335 -5.152 1.00 88.12 85 ASN A C 1
ATOM 674 O O . ASN A 1 85 ? -9.057 -12.281 -5.510 1.00 88.12 85 ASN A O 1
ATOM 678 N N . LEU A 1 86 ? -8.736 -10.447 -4.246 1.00 86.62 86 LEU A N 1
ATOM 679 C CA . LEU A 1 86 ? -10.060 -10.369 -3.657 1.00 86.62 86 LEU A CA 1
ATOM 680 C C . LEU A 1 86 ? -10.528 -8.927 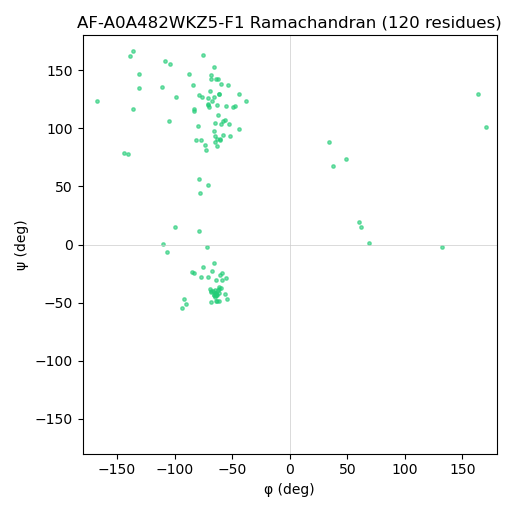-3.741 1.00 86.62 86 LEU A C 1
ATOM 682 O O . LEU A 1 86 ? -9.777 -8.002 -3.423 1.00 86.62 86 LEU A O 1
ATOM 686 N N . GLN A 1 87 ? -11.778 -8.762 -4.153 1.00 87.44 87 GLN A N 1
ATOM 687 C CA . GLN A 1 87 ? -12.440 -7.472 -4.208 1.00 87.44 87 GLN A CA 1
ATOM 688 C C . GLN A 1 87 ? -13.326 -7.305 -2.974 1.00 87.44 87 GLN A C 1
ATOM 690 O O . GLN A 1 87 ? -14.156 -8.161 -2.664 1.00 87.44 87 GLN A O 1
ATOM 695 N N . LEU A 1 88 ? -13.147 -6.196 -2.263 1.00 86.75 88 LEU A N 1
ATOM 696 C CA . LEU A 1 88 ? -13.985 -5.825 -1.127 1.00 86.75 88 LEU A CA 1
ATOM 697 C C . LEU A 1 88 ? -15.354 -5.302 -1.594 1.00 86.75 88 LEU A C 1
ATOM 699 O O . LEU A 1 88 ? -15.488 -4.855 -2.736 1.00 86.75 88 LEU A O 1
ATOM 703 N N . PRO A 1 89 ? -16.363 -5.246 -0.699 1.00 83.94 89 PRO A N 1
ATOM 704 C CA . PRO A 1 89 ? -17.648 -4.605 -1.000 1.00 83.94 89 PRO A CA 1
ATOM 705 C C . PRO A 1 89 ? -17.505 -3.125 -1.383 1.00 83.94 89 PRO A C 1
ATOM 707 O O . PRO A 1 89 ? -18.319 -2.606 -2.137 1.00 83.94 89 PRO A O 1
ATOM 710 N N . CYS A 1 90 ? -16.432 -2.465 -0.940 1.00 87.00 90 CYS A N 1
ATOM 711 C CA . CYS A 1 90 ? -16.083 -1.102 -1.332 1.00 87.00 90 CYS A CA 1
ATOM 712 C C . CYS A 1 90 ? -15.421 -0.998 -2.721 1.00 87.00 90 CYS A C 1
ATOM 714 O O . CYS A 1 90 ? -14.866 0.045 -3.053 1.00 87.00 90 CYS A O 1
ATOM 716 N N . THR A 1 91 ? -15.444 -2.068 -3.528 1.00 85.50 91 THR A N 1
ATOM 717 C CA . THR A 1 91 ? -14.901 -2.179 -4.902 1.00 85.50 91 THR A CA 1
ATOM 718 C C . THR A 1 91 ? -13.377 -2.152 -5.051 1.00 85.50 91 THR A C 1
ATOM 720 O O . THR A 1 91 ? -12.866 -2.277 -6.160 1.00 85.50 91 THR A O 1
ATOM 723 N N . HIS A 1 92 ? -12.632 -2.061 -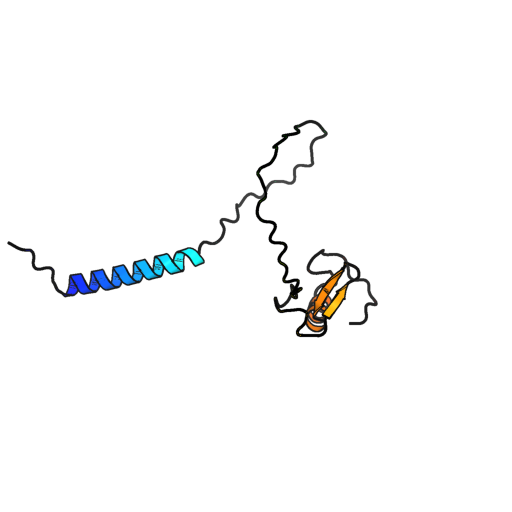3.950 1.00 88.69 92 HIS A N 1
ATOM 724 C CA . HIS A 1 92 ? -11.170 -2.111 -3.974 1.00 88.69 92 HIS A CA 1
ATOM 725 C C . HIS A 1 92 ? -10.651 -3.549 -3.984 1.00 88.69 92 HIS A C 1
ATOM 727 O O . HIS A 1 92 ? -11.131 -4.386 -3.217 1.00 88.69 92 HIS A O 1
ATOM 733 N N . SER A 1 93 ? -9.637 -3.809 -4.809 1.00 88.94 93 SER A N 1
ATOM 734 C CA . SER A 1 93 ? -9.038 -5.134 -4.984 1.00 88.94 93 SER A CA 1
ATOM 735 C C . SER A 1 93 ? -7.624 -5.197 -4.410 1.00 88.94 93 SER A C 1
ATOM 737 O O . SER A 1 93 ? -6.809 -4.303 -4.635 1.00 88.94 93 SER A O 1
ATOM 739 N N . PHE A 1 94 ? -7.320 -6.273 -3.687 1.00 90.38 94 PHE A N 1
ATOM 740 C CA . PHE A 1 94 ? -6.005 -6.537 -3.088 1.00 90.38 94 PHE A CA 1
ATOM 741 C C . PHE A 1 94 ? -5.648 -8.016 -3.255 1.00 90.38 94 PHE A C 1
ATOM 743 O O . PHE A 1 94 ? -6.532 -8.837 -3.500 1.00 90.38 94 PHE A O 1
ATOM 750 N N . HIS A 1 95 ? -4.376 -8.396 -3.104 1.00 92.25 95 HIS A N 1
ATOM 751 C CA . HIS A 1 95 ? -4.043 -9.819 -2.994 1.00 92.25 95 HIS A CA 1
ATOM 752 C C . HIS A 1 95 ? -4.659 -10.402 -1.720 1.00 92.25 95 HIS A C 1
ATOM 754 O O . HIS A 1 95 ? -4.645 -9.743 -0.681 1.00 92.25 95 HIS A O 1
ATOM 760 N N . ALA A 1 96 ? -5.149 -11.642 -1.788 1.00 89.06 96 ALA A N 1
ATOM 761 C CA . ALA A 1 96 ? -5.799 -12.308 -0.658 1.00 89.06 96 ALA A CA 1
ATOM 762 C C . ALA A 1 96 ? -4.911 -12.321 0.598 1.00 89.06 96 ALA A C 1
ATOM 764 O O . ALA A 1 96 ? -5.345 -11.901 1.664 1.00 89.06 96 ALA A O 1
ATOM 765 N N . HIS A 1 97 ? -3.637 -12.686 0.426 1.00 90.00 97 HIS A N 1
ATOM 766 C CA . HIS A 1 97 ? -2.633 -12.690 1.491 1.00 90.00 97 HIS A CA 1
ATOM 767 C C . HIS A 1 97 ? -2.397 -11.296 2.086 1.00 90.00 97 HIS A C 1
ATOM 769 O O . HIS A 1 97 ? -2.425 -11.113 3.297 1.00 90.00 97 HIS A O 1
ATOM 775 N N . CYS A 1 98 ? -2.190 -10.288 1.233 1.00 91.25 98 CYS A N 1
ATOM 776 C CA . CYS A 1 98 ? -1.942 -8.922 1.690 1.00 91.25 98 CYS A CA 1
ATOM 777 C C . CYS A 1 98 ? -3.141 -8.362 2.462 1.00 91.25 98 CYS A C 1
ATOM 779 O O . CYS A 1 98 ? -2.976 -7.667 3.462 1.00 91.25 98 CYS A O 1
ATOM 781 N N . LEU A 1 99 ? -4.352 -8.675 2.002 1.00 89.38 99 LEU A N 1
ATOM 782 C CA . LEU A 1 99 ? -5.580 -8.262 2.659 1.00 89.38 99 LEU A CA 1
ATOM 783 C C . LEU A 1 99 ? -5.779 -8.972 4.006 1.00 89.38 99 LEU A C 1
ATOM 785 O O . LEU A 1 99 ? -6.194 -8.332 4.967 1.00 89.38 99 LEU A O 1
ATOM 789 N N . GLU A 1 100 ? -5.460 -10.261 4.098 1.00 88.81 100 GLU A N 1
ATOM 790 C CA . GLU A 1 100 ? -5.549 -11.040 5.337 1.00 88.81 100 GLU A CA 1
ATOM 791 C C . GLU A 1 100 ? -4.604 -10.503 6.423 1.00 88.81 100 GLU A C 1
ATOM 793 O O . GLU A 1 100 ? -5.043 -10.205 7.539 1.00 88.81 100 GLU A O 1
ATOM 798 N N . GLU A 1 101 ? -3.334 -10.270 6.077 1.00 89.75 101 GLU A N 1
ATOM 799 C CA . GLU A 1 101 ? -2.350 -9.672 6.989 1.00 89.75 101 GLU A CA 1
ATOM 800 C C . GLU A 1 101 ? -2.776 -8.281 7.471 1.00 89.75 101 GLU A C 1
ATOM 802 O O . GLU A 1 101 ? -2.567 -7.920 8.636 1.00 89.75 101 GLU A O 1
ATOM 807 N N . TRP A 1 102 ? -3.394 -7.499 6.583 1.00 89.94 102 TRP A N 1
ATOM 808 C CA . TRP A 1 102 ? -3.886 -6.164 6.897 1.00 89.94 102 TRP A CA 1
ATOM 809 C C . TRP A 1 102 ? -5.074 -6.198 7.861 1.00 89.94 102 TRP A C 1
ATOM 811 O O . TRP A 1 102 ? -5.060 -5.514 8.889 1.00 89.94 102 TRP A O 1
ATOM 821 N N . ILE A 1 103 ? -6.085 -7.020 7.565 1.00 86.44 103 ILE A N 1
ATOM 822 C CA . ILE A 1 103 ? -7.316 -7.134 8.362 1.00 86.44 103 ILE A CA 1
ATOM 823 C C . ILE A 1 103 ? -7.024 -7.660 9.766 1.00 86.44 103 ILE A C 1
ATOM 825 O O . ILE A 1 103 ? -7.711 -7.265 10.713 1.00 86.44 103 ILE A O 1
ATOM 829 N N . ASN A 1 104 ? -5.994 -8.496 9.920 1.00 85.12 104 ASN A N 1
ATOM 830 C CA . ASN A 1 104 ? -5.558 -8.976 11.229 1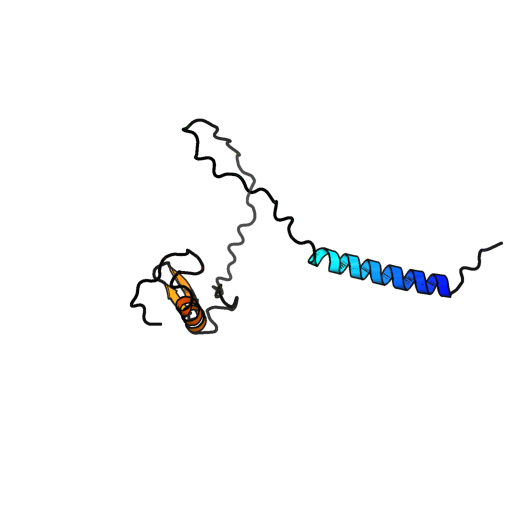.00 85.12 104 ASN A CA 1
ATOM 831 C C . ASN A 1 104 ? -5.110 -7.833 12.161 1.00 85.12 104 ASN A C 1
ATOM 833 O O . ASN A 1 104 ? -5.214 -7.952 13.379 1.00 85.12 104 ASN A O 1
ATOM 837 N N . ARG A 1 105 ? -4.645 -6.710 11.596 1.00 83.88 105 ARG A N 1
ATOM 838 C CA . ARG A 1 105 ? -4.292 -5.502 12.354 1.00 83.88 105 ARG A CA 1
ATOM 839 C C . ARG A 1 105 ? -5.470 -4.535 12.423 1.00 83.88 105 ARG A C 1
ATOM 841 O O . ARG A 1 105 ? -5.892 -4.164 13.513 1.00 83.88 105 ARG A O 1
ATOM 848 N N . ASN A 1 106 ? -6.023 -4.169 11.263 1.00 81.75 106 ASN A N 1
ATOM 849 C CA . ASN A 1 106 ? -7.065 -3.156 11.120 1.00 81.75 106 ASN A CA 1
ATOM 850 C C . ASN A 1 106 ? -8.165 -3.636 10.155 1.00 81.75 106 ASN A C 1
ATOM 852 O O . ASN A 1 106 ? -7.936 -3.768 8.954 1.00 81.75 106 ASN A O 1
ATOM 856 N N . ARG A 1 107 ? -9.403 -3.808 10.643 1.00 83.94 107 ARG A N 1
ATOM 857 C CA . ARG A 1 107 ? -10.573 -4.235 9.838 1.00 83.94 107 ARG A CA 1
ATOM 858 C C . ARG A 1 107 ? -11.179 -3.112 8.981 1.00 83.94 107 ARG A C 1
ATOM 860 O O . ARG A 1 107 ? -12.397 -2.937 8.937 1.00 83.94 107 ARG A O 1
ATOM 867 N N . VAL A 1 108 ? -10.336 -2.332 8.315 1.00 88.88 108 VAL A N 1
ATOM 868 C CA . VAL A 1 108 ? -10.750 -1.242 7.423 1.00 88.88 108 VAL A CA 1
ATOM 869 C C . VAL A 1 108 ? -10.028 -1.347 6.089 1.00 88.88 108 VAL A C 1
ATOM 871 O O . VAL A 1 108 ? -8.871 -1.767 6.030 1.00 88.88 108 VAL A O 1
ATOM 874 N N . CYS A 1 109 ? -10.699 -0.943 5.015 1.00 88.69 109 CYS A N 1
ATOM 875 C CA . CYS A 1 109 ? -10.091 -0.889 3.694 1.00 88.69 109 CYS A CA 1
ATOM 876 C C . CYS A 1 109 ? -8.901 0.098 3.689 1.00 88.69 109 CYS A C 1
ATOM 878 O O . CYS A 1 109 ? -9.088 1.252 4.085 1.00 88.69 109 CYS A O 1
ATOM 880 N N . PRO A 1 110 ? -7.708 -0.291 3.198 1.00 86.88 110 PRO A N 1
ATOM 881 C CA . PRO A 1 110 ? -6.553 0.608 3.104 1.00 86.88 110 PRO A CA 1
ATOM 882 C C . PRO A 1 110 ? -6.812 1.856 2.247 1.00 86.88 110 PRO A C 1
ATOM 884 O O . PRO A 1 110 ? -6.240 2.910 2.507 1.00 86.88 110 PRO A O 1
ATOM 887 N N . GLN A 1 111 ? -7.687 1.735 1.242 1.00 85.81 111 GLN A N 1
ATOM 888 C CA . GLN A 1 111 ? -7.903 2.772 0.235 1.00 85.81 111 GLN A CA 1
ATOM 889 C C . GLN A 1 111 ? -8.998 3.770 0.630 1.00 85.81 111 GLN A C 1
ATOM 891 O O . GLN A 1 111 ? -8.773 4.977 0.601 1.00 85.81 111 GLN A O 1
ATOM 896 N N . CYS A 1 112 ? -10.180 3.288 1.024 1.00 88.06 112 CYS A N 1
ATOM 897 C CA . CYS A 1 112 ? -11.321 4.152 1.360 1.00 88.06 112 CYS A CA 1
ATOM 898 C C . CYS A 1 112 ? -11.627 4.244 2.859 1.00 88.06 112 CYS A C 1
ATOM 900 O O . CYS A 1 112 ? -12.477 5.037 3.251 1.00 88.06 112 CYS A O 1
ATOM 902 N N . ARG A 1 113 ? -10.942 3.461 3.705 1.00 88.25 113 ARG A N 1
ATOM 903 C CA . ARG A 1 113 ? -11.152 3.398 5.165 1.00 88.25 113 ARG A CA 1
ATOM 904 C C . ARG A 1 113 ? -12.546 2.933 5.600 1.00 88.25 113 ARG A C 1
ATOM 906 O O . ARG A 1 113 ? -12.888 3.060 6.772 1.00 88.25 113 ARG A O 1
ATOM 913 N N . GLU A 1 114 ? -13.329 2.353 4.693 1.00 86.25 114 GLU A N 1
ATOM 914 C CA . GLU A 1 114 ? -14.597 1.714 5.046 1.00 86.25 114 GLU A CA 1
ATOM 915 C C . GLU A 1 114 ? -14.367 0.446 5.874 1.00 86.25 114 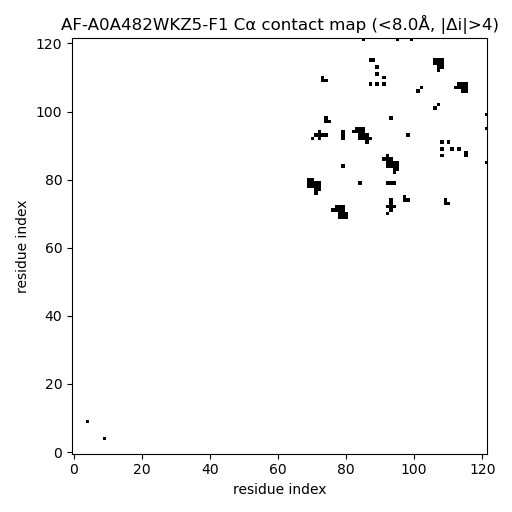GLU A C 1
ATOM 917 O O . GLU A 1 114 ? -13.411 -0.303 5.644 1.00 86.25 114 GLU A O 1
ATOM 922 N N . VAL A 1 115 ? -15.251 0.215 6.847 1.00 84.50 115 VAL A N 1
ATOM 923 C CA . VAL A 1 115 ? -15.202 -0.954 7.730 1.00 84.50 115 VAL A CA 1
ATOM 924 C C . VAL A 1 115 ? -15.537 -2.205 6.934 1.00 84.50 115 VAL A C 1
ATOM 926 O O . VAL A 1 115 ? -16.529 -2.258 6.209 1.00 84.50 115 VAL A O 1
ATOM 929 N N . ILE A 1 116 ? -14.709 -3.228 7.098 1.00 84.81 116 ILE A N 1
ATOM 930 C CA . ILE A 1 116 ? -14.890 -4.508 6.426 1.00 84.81 116 ILE A CA 1
ATOM 931 C C . ILE A 1 116 ? -15.890 -5.324 7.258 1.00 84.81 116 ILE A C 1
ATOM 933 O O . ILE A 1 116 ? -15.590 -5.628 8.419 1.00 84.81 116 ILE A O 1
ATOM 937 N N . PRO A 1 117 ? -17.078 -5.664 6.720 1.00 78.88 117 PRO A N 1
ATOM 938 C CA . PRO A 1 117 ? -18.076 -6.415 7.468 1.00 78.88 117 PRO A CA 1
ATOM 939 C C . PRO A 1 117 ? -17.537 -7.795 7.857 1.00 78.88 117 PRO A C 1
ATOM 941 O O . PRO A 1 117 ? -16.803 -8.451 7.114 1.00 78.88 117 PRO A O 1
ATOM 944 N N . TRP A 1 118 ? -17.896 -8.234 9.059 1.00 68.06 118 TRP A N 1
ATOM 945 C CA . TRP A 1 118 ? -17.530 -9.542 9.582 1.00 68.06 118 TRP A CA 1
ATOM 946 C C . TRP A 1 118 ? -18.306 -10.618 8.804 1.00 68.06 118 TRP A C 1
ATOM 948 O O . TRP A 1 118 ? -19.530 -10.611 8.791 1.00 68.06 118 TRP A O 1
ATOM 958 N N . GLY A 1 119 ? -17.602 -11.511 8.100 1.00 69.12 119 GLY A N 1
ATOM 959 C CA . GLY A 1 119 ? -18.226 -12.584 7.306 1.00 69.12 119 GLY A CA 1
ATOM 960 C C . GLY A 1 119 ? -17.706 -12.747 5.874 1.00 69.12 119 GLY A C 1
ATOM 961 O O . GLY A 1 119 ? -18.126 -13.669 5.179 1.00 69.12 119 GLY A O 1
ATOM 962 N N . ILE A 1 120 ? -16.777 -11.903 5.424 1.00 70.44 120 ILE A N 1
ATOM 963 C CA . ILE A 1 120 ? -16.092 -12.107 4.141 1.00 70.44 120 ILE A CA 1
ATOM 964 C C . ILE A 1 120 ? -15.142 -13.310 4.271 1.00 70.44 120 ILE A C 1
ATOM 966 O O . ILE A 1 120 ? -14.258 -13.309 5.127 1.00 70.44 120 ILE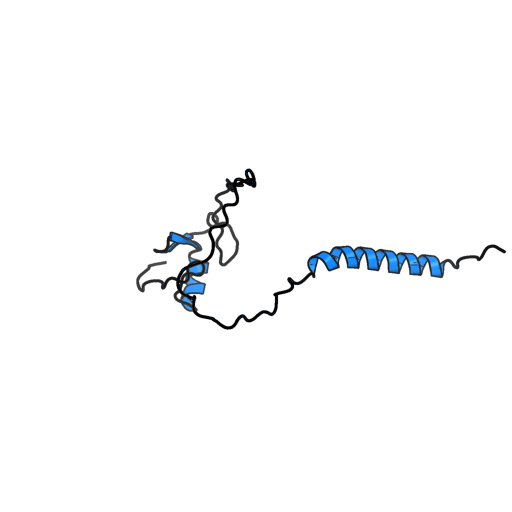 A O 1
ATOM 970 N N . ARG A 1 121 ? -15.336 -14.344 3.440 1.00 64.44 121 ARG A N 1
ATOM 971 C CA . ARG A 1 121 ? -14.383 -15.459 3.292 1.00 64.44 121 ARG A CA 1
ATOM 972 C C . ARG A 1 121 ? -13.295 -15.043 2.304 1.00 64.44 121 ARG A C 1
ATOM 974 O O . ARG A 1 121 ? -13.604 -14.801 1.138 1.00 64.44 121 ARG A O 1
ATOM 981 N N . LEU A 1 122 ? -12.062 -14.942 2.796 1.00 67.00 122 LEU A N 1
ATOM 982 C CA . LEU A 1 122 ? -10.856 -14.681 2.006 1.00 67.00 122 LEU A CA 1
ATOM 983 C C . LEU A 1 122 ? -10.298 -16.010 1.461 1.00 67.00 122 LEU A C 1
ATOM 985 O O . LEU A 1 122 ? -10.317 -17.001 2.221 1.00 67.00 122 LEU A O 1
#

Sequence (122 aa):
MPASIHPAFLAIAAVIGIGYAIYSIFSEDNQERPHSDNCRPRTPPPRRSEQYDTHPNRLRGRRRVDTDSTSNCSICLENLAIRRNLQLPCTHSFHAHCLEEWINRNRVCPQCREVIPWGIRL

Radius of gyration: 27.32 Å; Cα contacts (8 Å, |Δi|>4): 69; chains: 1; bounding box: 79×50×36 Å